Protein AF-A0A8X8AYX3-F1 (afdb_monomer_lite)

Organism: Brassica carinata (NCBI:txid52824)

Secondary structure (DSSP, 8-state):
------PEEEEE-SSSPPGGGTT-SSEEEEEEES-S-B-PPS---S-SEEEEES-PBTTTTHHHHHHHHT-TT--EEEEES--TTT-TT--EEE-TT--EEEEE----S---S--EEE-TT--EEEEE-PPPS-----

Radius of gyration: 15.81 Å; chains: 1; bounding box: 46×40×41 Å

InterPro domains:
  IPR013101 Phosphate response ubiquitin E3 ligase 1-like, LRR [PF07723] (47-72)
  IPR050232 F-box/LRR-repeat protein 13/AtMIF1-like [PTHR31900] (2-136)

Structure (mmCIF, N/CA/C/O backbone):
data_AF-A0A8X8AYX3-F1
#
_entry.id   AF-A0A8X8AYX3-F1
#
loop_
_atom_site.group_PDB
_atom_site.id
_atom_site.type_symbol
_atom_site.label_atom_id
_atom_site.label_alt_id
_atom_site.label_comp_id
_atom_site.label_asym_id
_atom_site.label_entity_id
_atom_site.label_seq_id
_atom_site.pdbx_PDB_ins_code
_atom_site.Cartn_x
_atom_site.Cartn_y
_atom_site.Cartn_z
_atom_site.occupancy
_atom_site.B_iso_or_equiv
_atom_site.auth_seq_id
_atom_site.auth_comp_id
_atom_site.auth_asym_id
_atom_site.auth_atom_id
_atom_site.pdbx_PDB_model_num
ATOM 1 N N . MET A 1 1 ? -32.912 10.186 16.368 1.00 36.91 1 MET A N 1
ATOM 2 C CA . MET A 1 1 ? -31.671 9.423 16.617 1.00 36.91 1 MET A CA 1
ATOM 3 C C . MET A 1 1 ? -31.210 8.826 15.295 1.00 36.91 1 MET A C 1
ATOM 5 O O . MET A 1 1 ? -31.750 7.813 14.886 1.00 36.91 1 MET A O 1
ATOM 9 N N . SER A 1 2 ? -30.258 9.466 14.619 1.00 36.56 2 SER A N 1
ATOM 10 C CA . SER A 1 2 ? -29.450 8.848 13.562 1.00 36.56 2 SER A CA 1
ATOM 11 C C . SER A 1 2 ? -28.017 9.326 13.784 1.00 36.56 2 SER A C 1
ATOM 13 O O . SER A 1 2 ? -27.666 10.452 13.443 1.00 36.56 2 SER A O 1
ATOM 15 N N . ARG A 1 3 ? -27.219 8.509 14.476 1.00 41.81 3 ARG A N 1
ATOM 16 C CA . ARG A 1 3 ? -25.765 8.676 14.510 1.00 41.81 3 ARG A CA 1
ATOM 17 C C . ARG A 1 3 ? -25.266 8.238 13.136 1.00 41.81 3 ARG A C 1
ATOM 19 O O . ARG A 1 3 ? -25.122 7.046 12.906 1.00 41.81 3 ARG A O 1
ATOM 26 N N . GLY A 1 4 ? -25.142 9.187 12.213 1.00 43.09 4 GLY A N 1
ATOM 27 C CA . GLY A 1 4 ? -24.338 8.986 11.016 1.00 43.09 4 GLY A CA 1
ATOM 28 C C . GLY A 1 4 ? -22.885 9.092 11.444 1.00 43.09 4 GLY A C 1
ATOM 29 O O . GLY A 1 4 ? -22.505 10.107 12.026 1.00 43.09 4 GLY A O 1
ATOM 30 N N . ASP A 1 5 ? -22.114 8.028 11.251 1.00 53.12 5 ASP A N 1
ATOM 31 C CA . ASP A 1 5 ? -20.665 8.090 11.381 1.00 53.12 5 ASP A CA 1
ATOM 32 C C . ASP A 1 5 ? -20.166 9.071 10.317 1.00 53.12 5 ASP A C 1
ATOM 34 O O . ASP A 1 5 ? -20.265 8.809 9.121 1.00 53.12 5 ASP A O 1
ATOM 38 N N . SER A 1 6 ? -19.728 10.253 10.746 1.00 56.00 6 SER A N 1
ATOM 39 C CA . SER A 1 6 ? -19.098 11.220 9.856 1.00 56.00 6 SER A CA 1
ATOM 40 C C . SER A 1 6 ? -17.778 10.621 9.376 1.00 56.00 6 SER A C 1
ATOM 42 O O . SER A 1 6 ? -16.809 10.575 10.136 1.00 56.00 6 SER A O 1
ATOM 44 N N . GLU A 1 7 ? -17.760 10.113 8.146 1.00 63.41 7 GLU A N 1
ATOM 45 C CA . GLU A 1 7 ? -16.551 9.604 7.507 1.00 63.41 7 GLU A CA 1
ATOM 46 C C . GLU A 1 7 ? -15.600 10.782 7.274 1.00 63.41 7 GLU A C 1
ATOM 48 O O . GLU A 1 7 ? -15.939 11.743 6.582 1.00 63.41 7 GLU A O 1
ATOM 53 N N . LEU A 1 8 ? -14.432 10.750 7.918 1.00 68.69 8 LEU A N 1
ATOM 54 C CA . LEU A 1 8 ? -13.379 11.724 7.660 1.00 68.69 8 LEU A CA 1
ATOM 55 C C . LEU A 1 8 ? -12.499 11.170 6.536 1.00 68.69 8 LEU A C 1
ATOM 57 O O . LEU A 1 8 ? -11.922 10.090 6.685 1.00 68.69 8 LEU A O 1
ATOM 61 N N . GLU A 1 9 ? -12.423 11.909 5.432 1.00 74.50 9 GLU A N 1
ATOM 62 C CA . GLU A 1 9 ? -11.443 11.705 4.368 1.00 74.50 9 GLU A CA 1
ATOM 63 C C . GLU A 1 9 ? -10.351 12.766 4.510 1.00 74.50 9 GLU A C 1
ATOM 65 O O . GLU A 1 9 ? -10.647 13.947 4.712 1.00 74.50 9 GLU A O 1
ATOM 70 N N . LEU A 1 10 ? -9.090 12.355 4.415 1.00 73.25 10 LEU A N 1
ATOM 71 C CA . LEU A 1 10 ? -7.954 13.269 4.435 1.00 73.25 10 LEU A CA 1
ATOM 72 C C . LEU A 1 10 ? -7.117 13.061 3.176 1.00 73.25 10 LEU A C 1
ATOM 74 O O . LEU A 1 10 ? -6.739 11.928 2.900 1.00 73.25 10 LEU A O 1
ATOM 78 N N . SER A 1 11 ? -6.824 14.145 2.456 1.00 76.25 11 SER A N 1
ATOM 79 C CA . SER A 1 11 ? -5.870 14.174 1.343 1.00 76.25 11 SER A CA 1
ATOM 80 C C . SER A 1 11 ? -4.676 15.023 1.752 1.00 76.25 11 SER A C 1
ATOM 82 O O . SER A 1 11 ? -4.871 16.169 2.161 1.00 76.25 11 SER A O 1
ATOM 84 N N . VAL A 1 12 ? -3.465 14.475 1.677 1.00 70.81 12 VAL A N 1
ATOM 85 C CA . VAL A 1 12 ? -2.241 15.194 2.066 1.00 70.81 12 VAL A CA 1
ATOM 86 C C . VAL A 1 12 ? -1.237 15.180 0.930 1.00 70.81 12 VAL A C 1
ATOM 88 O O . VAL A 1 12 ? -0.994 14.120 0.363 1.00 70.81 12 VAL A O 1
ATOM 91 N N . SER A 1 13 ? -0.674 16.358 0.649 1.00 69.94 13 SER A N 1
ATOM 92 C CA . SER A 1 13 ? 0.330 16.583 -0.394 1.00 69.94 13 SER A CA 1
ATOM 93 C C . SER A 1 13 ? 1.682 17.104 0.096 1.00 69.94 13 SER A C 1
ATOM 95 O O . SER A 1 13 ? 2.624 17.148 -0.679 1.00 69.94 13 SER A O 1
ATOM 97 N N . ASP A 1 14 ? 1.796 17.490 1.371 1.00 64.19 14 ASP A N 1
ATOM 98 C CA . ASP A 1 14 ? 3.027 18.029 1.964 1.00 64.19 14 ASP A CA 1
ATOM 99 C C . ASP A 1 14 ? 3.367 17.291 3.270 1.00 64.19 14 ASP A C 1
ATOM 101 O O . ASP A 1 14 ? 2.491 17.049 4.108 1.00 64.19 14 ASP A O 1
ATOM 105 N N . TYR A 1 15 ? 4.647 16.951 3.457 1.00 64.25 15 TYR A N 1
ATOM 106 C CA . TYR A 1 15 ? 5.148 16.170 4.594 1.00 64.25 15 TYR A CA 1
ATOM 107 C C . TYR A 1 15 ? 6.027 17.003 5.536 1.00 64.25 15 TYR A C 1
ATOM 109 O O . TYR A 1 15 ? 6.720 17.918 5.083 1.00 64.25 15 TYR A O 1
ATOM 117 N N . PRO A 1 16 ? 6.034 16.702 6.853 1.00 59.81 16 PRO A N 1
ATOM 118 C CA . PRO A 1 16 ? 5.500 15.504 7.516 1.00 59.81 16 PRO A CA 1
ATOM 119 C C . PRO A 1 16 ? 4.024 15.591 7.937 1.00 59.81 16 PRO A C 1
ATOM 121 O O . PRO A 1 16 ? 3.507 16.651 8.284 1.00 59.81 16 PRO A O 1
ATOM 124 N N . LEU A 1 17 ? 3.362 14.431 7.971 1.00 65.25 17 LEU A N 1
ATOM 125 C CA . LEU A 1 17 ? 1.993 14.292 8.467 1.00 65.25 17 LEU A CA 1
ATOM 126 C C . LEU A 1 17 ? 1.917 14.569 9.981 1.00 65.25 17 LEU A C 1
ATOM 128 O O . LEU A 1 17 ? 2.693 13.979 10.740 1.00 65.25 17 LEU A O 1
ATOM 132 N N . PRO A 1 18 ? 0.962 15.398 10.444 1.00 63.62 18 PRO A N 1
ATOM 133 C CA . PRO A 1 18 ? 0.679 15.557 11.865 1.00 63.62 18 PRO A CA 1
ATOM 134 C C . PRO A 1 18 ? 0.409 14.201 12.545 1.00 63.62 18 PRO A C 1
ATOM 136 O O . PRO A 1 18 ? -0.439 13.442 12.060 1.00 63.62 18 PRO A O 1
ATOM 139 N N . PRO A 1 19 ? 1.065 13.885 13.680 1.00 64.75 19 PRO A N 1
ATOM 140 C CA . PRO A 1 19 ? 0.853 12.633 14.407 1.00 64.75 19 PRO A CA 1
ATOM 141 C C . PRO A 1 19 ? -0.613 12.376 14.779 1.00 64.75 19 PRO A C 1
ATOM 143 O O . PRO A 1 19 ? -1.047 11.235 14.917 1.00 64.75 19 PRO A O 1
ATOM 146 N N . GLU A 1 20 ? -1.393 13.444 14.941 1.00 65.56 20 GLU A N 1
ATOM 147 C CA . GLU A 1 20 ? -2.791 13.422 15.361 1.00 65.56 20 GLU A CA 1
ATOM 148 C C . GLU A 1 20 ? -3.708 12.722 14.350 1.00 65.56 20 GLU A C 1
ATOM 150 O O . GLU A 1 20 ? -4.753 12.193 14.736 1.00 65.56 20 GLU A O 1
ATOM 155 N N . ILE A 1 21 ? -3.311 12.672 13.074 1.00 64.88 21 ILE A N 1
ATOM 156 C CA . ILE A 1 21 ? -4.058 11.980 12.015 1.00 64.88 21 ILE A CA 1
ATOM 157 C C . ILE A 1 21 ? -4.109 10.476 12.302 1.00 64.88 21 ILE A C 1
ATOM 159 O O . ILE A 1 21 ? -5.151 9.848 12.114 1.00 64.88 21 ILE A O 1
ATOM 163 N N . PHE A 1 22 ? -3.018 9.923 12.836 1.00 64.06 22 PHE A N 1
ATOM 164 C CA . PHE A 1 22 ? -2.866 8.497 13.133 1.00 64.06 22 PHE A CA 1
ATOM 165 C C . PHE A 1 22 ? -3.676 8.045 14.355 1.00 64.06 22 PHE A C 1
ATOM 167 O O . PHE A 1 22 ? -4.014 6.877 14.506 1.00 64.06 22 PHE A O 1
ATOM 174 N N . VAL A 1 23 ? -4.081 8.985 15.211 1.00 64.50 23 VAL A N 1
ATOM 175 C CA . VAL A 1 23 ? -4.867 8.701 16.425 1.00 64.50 23 VAL A CA 1
ATOM 176 C C . VAL A 1 23 ? -6.380 8.825 16.171 1.00 64.50 23 VAL A C 1
ATOM 178 O O . VAL A 1 23 ? -7.206 8.544 17.049 1.00 64.50 23 VAL A O 1
ATOM 181 N N . SER A 1 24 ? -6.782 9.237 14.966 1.00 65.31 24 SER A N 1
ATOM 182 C CA . SER A 1 24 ? -8.184 9.476 14.637 1.00 65.31 24 SER A CA 1
ATOM 183 C C . SER A 1 24 ? -8.996 8.177 14.593 1.00 65.31 24 SER A C 1
ATOM 185 O O . SER A 1 24 ? -8.740 7.262 13.815 1.00 65.31 24 SER A O 1
ATOM 187 N N . LYS A 1 25 ? -10.050 8.102 15.416 1.00 70.00 25 LYS A N 1
ATOM 188 C CA . LYS A 1 25 ? -10.978 6.953 15.451 1.00 70.00 25 LYS A CA 1
ATOM 189 C C . LYS A 1 25 ? -12.057 7.003 14.368 1.00 70.00 25 LYS A C 1
ATOM 191 O O . LYS A 1 25 ? -12.791 6.027 14.223 1.00 70.00 25 LYS A O 1
ATOM 196 N N . THR A 1 26 ? -12.181 8.132 13.676 1.00 72.38 26 THR A N 1
ATOM 197 C CA . THR A 1 26 ? -13.221 8.403 12.671 1.00 72.38 26 THR A CA 1
ATOM 198 C C . THR A 1 26 ? -12.666 8.461 11.250 1.00 72.38 26 THR A C 1
ATOM 200 O O . THR A 1 26 ? -13.439 8.561 10.301 1.00 72.38 26 THR A O 1
ATOM 203 N N . LEU A 1 27 ? -11.340 8.412 11.091 1.00 75.31 27 LEU A N 1
ATOM 204 C CA . LEU A 1 27 ? -10.691 8.388 9.787 1.00 75.31 27 LEU A CA 1
ATOM 205 C C . LEU A 1 27 ? -10.847 6.993 9.170 1.00 75.31 27 LEU A C 1
ATOM 207 O O . LEU A 1 27 ? -10.229 6.030 9.622 1.00 75.31 27 LEU A O 1
ATOM 211 N N . LEU A 1 28 ? -11.713 6.884 8.161 1.00 85.12 28 LEU A N 1
ATOM 212 C CA . LEU A 1 28 ? -11.965 5.631 7.441 1.00 85.12 28 LEU A CA 1
ATOM 213 C C . LEU A 1 28 ? -11.234 5.581 6.103 1.00 85.12 28 LEU A C 1
ATOM 215 O O . LEU A 1 28 ? -10.876 4.486 5.661 1.00 85.12 28 LEU A O 1
ATOM 219 N N . LYS A 1 29 ? -10.996 6.744 5.490 1.00 88.62 29 LYS A N 1
ATOM 220 C CA . LYS A 1 29 ? -10.282 6.872 4.226 1.00 88.62 29 LYS A CA 1
ATOM 221 C C . LYS A 1 29 ? -9.120 7.849 4.362 1.00 88.62 29 LYS A C 1
ATOM 223 O O . LYS A 1 29 ? -9.294 8.972 4.831 1.00 88.62 29 LYS A O 1
ATOM 228 N N . LEU A 1 30 ? -7.949 7.419 3.914 1.00 87.06 30 LEU A N 1
ATOM 229 C CA . LEU A 1 30 ? -6.747 8.240 3.829 1.00 87.06 30 LEU A CA 1
ATOM 230 C C . LEU A 1 30 ? -6.267 8.253 2.376 1.00 87.06 30 LEU A C 1
ATOM 232 O O . LEU A 1 30 ? -6.043 7.187 1.806 1.00 87.06 30 LEU A O 1
ATOM 236 N N . LYS A 1 31 ? -6.120 9.447 1.799 1.00 88.12 31 LYS A N 1
ATOM 237 C CA . LYS A 1 31 ? -5.481 9.687 0.505 1.00 88.12 31 LYS A CA 1
ATOM 238 C C . LYS A 1 31 ? -4.140 10.390 0.732 1.00 88.12 31 LYS A C 1
ATOM 240 O O . LYS A 1 31 ? -4.068 11.402 1.429 1.00 88.12 31 LYS A O 1
ATOM 245 N N . LEU A 1 32 ? -3.079 9.848 0.157 1.00 84.62 32 LEU A N 1
ATOM 246 C CA . LEU A 1 32 ? -1.733 10.416 0.165 1.00 84.62 32 LEU A CA 1
ATOM 247 C C . LEU A 1 32 ? -1.354 10.727 -1.282 1.00 84.62 32 LEU A C 1
ATOM 249 O O . LEU A 1 32 ? -1.470 9.847 -2.133 1.00 84.62 32 LEU A O 1
ATOM 253 N N . GLU A 1 33 ? -0.936 11.957 -1.564 1.00 83.88 33 GLU A N 1
ATOM 254 C CA . GLU A 1 33 ? -0.660 12.429 -2.923 1.00 83.88 33 GLU A CA 1
ATOM 255 C C . GLU A 1 33 ? 0.682 13.171 -2.980 1.00 83.88 33 GLU A C 1
ATOM 257 O O . GLU A 1 33 ? 1.019 13.883 -2.048 1.00 83.88 33 GLU A O 1
ATOM 262 N N . GLY A 1 34 ? 1.456 13.017 -4.054 1.00 67.69 34 GLY A N 1
ATOM 263 C CA . GLY A 1 34 ? 2.431 14.020 -4.513 1.00 67.69 34 GLY A CA 1
ATOM 264 C C . GLY A 1 34 ? 3.490 14.523 -3.522 1.00 67.69 34 GLY A C 1
ATOM 265 O O . GLY A 1 34 ? 3.779 15.718 -3.532 1.00 67.69 34 GLY A O 1
ATOM 266 N N . GLY A 1 35 ? 4.092 13.656 -2.703 1.00 65.94 35 GLY A N 1
ATOM 267 C CA . GLY A 1 35 ? 5.182 14.075 -1.819 1.00 65.94 35 GLY A CA 1
ATOM 268 C C . GLY A 1 35 ? 6.270 13.025 -1.603 1.00 65.94 35 GLY A C 1
ATOM 269 O O . GLY A 1 35 ? 6.030 11.820 -1.727 1.00 65.94 35 GLY A O 1
ATOM 270 N N . ASP A 1 36 ? 7.444 13.523 -1.216 1.00 60.22 36 ASP A N 1
ATOM 271 C CA . ASP A 1 36 ? 8.658 12.738 -0.997 1.00 60.22 36 ASP A CA 1
ATOM 272 C C . ASP A 1 36 ? 8.927 12.533 0.496 1.00 60.22 36 ASP A C 1
ATOM 274 O O . ASP A 1 36 ? 8.642 13.397 1.330 1.00 60.22 36 ASP A O 1
ATOM 278 N N . GLY A 1 37 ? 9.539 11.403 0.847 1.00 55.97 37 GLY A N 1
ATOM 279 C CA . GLY A 1 37 ? 10.086 11.215 2.191 1.00 55.97 37 GLY A CA 1
ATOM 280 C C . GLY A 1 37 ? 9.040 10.876 3.255 1.00 55.97 37 GLY A C 1
ATOM 281 O O . GLY A 1 37 ? 9.144 11.301 4.409 1.00 55.97 37 GLY A O 1
ATOM 282 N N . LEU A 1 38 ? 8.004 10.114 2.890 1.00 62.78 38 LEU A N 1
ATOM 283 C CA . LEU A 1 38 ? 6.980 9.696 3.844 1.00 62.78 38 LEU A CA 1
ATOM 284 C C . LEU A 1 38 ? 7.562 8.870 5.002 1.00 62.78 38 LEU A C 1
ATOM 286 O O . LEU A 1 38 ? 7.843 7.677 4.863 1.00 62.78 38 LEU A O 1
ATOM 290 N N . SER A 1 39 ? 7.644 9.488 6.180 1.00 56.91 39 SER A N 1
ATOM 291 C CA . SER A 1 39 ? 7.963 8.828 7.446 1.00 56.91 39 SER A CA 1
ATOM 292 C C . SER A 1 39 ? 6.717 8.778 8.332 1.00 56.91 39 SER A C 1
ATOM 294 O O . SER A 1 39 ? 6.387 9.693 9.083 1.00 56.91 39 SER A O 1
ATOM 296 N N . LEU A 1 40 ? 5.968 7.684 8.217 1.00 61.72 40 LEU A N 1
ATOM 297 C CA . LEU A 1 40 ? 4.762 7.483 9.012 1.00 61.72 40 LEU A CA 1
ATOM 298 C C . LEU A 1 40 ? 5.124 6.946 10.397 1.00 61.72 40 LEU A C 1
ATOM 300 O O . LEU A 1 40 ? 5.770 5.903 10.534 1.00 61.72 40 LEU A O 1
ATOM 304 N N . GLY A 1 41 ? 4.697 7.679 11.426 1.00 54.75 41 GLY A N 1
ATOM 305 C CA . GLY A 1 41 ? 4.685 7.201 12.803 1.00 54.75 41 GLY A CA 1
ATOM 306 C C . GLY A 1 41 ? 3.747 6.003 12.942 1.00 54.75 41 GLY A C 1
ATOM 307 O O . GLY A 1 41 ? 2.748 5.884 12.239 1.00 54.75 41 GLY A O 1
ATOM 308 N N . THR A 1 42 ? 4.104 5.074 13.820 1.00 62.88 42 THR A N 1
ATOM 309 C CA . THR A 1 42 ? 3.387 3.812 14.020 1.00 62.88 42 THR A CA 1
ATOM 310 C C . THR A 1 42 ? 1.923 4.009 14.433 1.00 62.88 42 THR A C 1
ATOM 312 O O . THR A 1 42 ? 1.648 4.803 15.328 1.00 62.88 42 THR A O 1
ATOM 315 N N . ASP A 1 43 ? 1.060 3.171 13.844 1.00 64.94 43 ASP A N 1
ATOM 316 C CA . ASP A 1 43 ? -0.377 2.967 14.106 1.00 64.94 43 ASP A CA 1
ATOM 317 C C . ASP A 1 43 ? -1.306 4.086 13.594 1.00 64.94 43 ASP A C 1
ATOM 319 O O . ASP A 1 43 ? -1.638 5.020 14.312 1.00 64.94 43 ASP A O 1
ATOM 323 N N . VAL A 1 44 ? -1.737 3.960 12.331 1.00 66.56 44 VAL A N 1
ATOM 324 C CA . VAL A 1 44 ? -2.606 4.894 11.581 1.00 66.56 44 VAL A CA 1
ATOM 325 C C . VAL A 1 44 ? -4.086 4.745 11.978 1.00 66.56 44 VAL A C 1
ATOM 327 O O . VAL A 1 44 ? -4.922 5.586 11.645 1.00 66.56 44 VAL A O 1
ATOM 330 N N . GLY A 1 45 ? -4.432 3.689 12.719 1.00 71.25 45 GLY A N 1
ATOM 331 C CA . GLY A 1 45 ? -5.755 3.505 13.308 1.00 71.25 45 GLY A CA 1
ATOM 332 C C . GLY A 1 45 ? -6.716 2.678 12.447 1.00 71.25 45 GLY A C 1
ATOM 333 O O . GLY A 1 45 ? -6.365 1.636 11.895 1.00 71.25 45 GLY A O 1
ATOM 334 N N . LYS A 1 46 ? -7.994 3.086 12.393 1.00 80.62 46 LYS A N 1
ATOM 335 C CA . LYS A 1 46 ? -9.101 2.298 11.805 1.00 80.62 46 LYS A CA 1
ATOM 336 C C . LYS A 1 46 ? -9.352 2.571 10.316 1.00 80.62 46 LYS A C 1
ATOM 338 O O . LYS A 1 46 ? -10.491 2.467 9.855 1.00 80.62 46 LYS A O 1
ATOM 343 N N . VAL A 1 47 ? -8.304 2.906 9.573 1.00 86.88 47 VAL A N 1
ATOM 344 C CA . VAL A 1 47 ? -8.415 3.172 8.138 1.00 86.88 47 VAL A CA 1
ATOM 345 C C . VAL A 1 47 ? -8.839 1.897 7.410 1.00 86.88 47 VAL A C 1
ATOM 347 O O . VAL A 1 47 ? -8.190 0.857 7.517 1.00 86.88 47 VAL A O 1
ATOM 350 N N . LYS A 1 48 ? -9.951 1.988 6.679 1.00 91.06 48 LYS A N 1
ATOM 351 C CA . LYS A 1 48 ? -10.494 0.917 5.834 1.00 91.06 48 LYS A CA 1
ATOM 352 C C . LYS A 1 48 ? -10.077 1.071 4.382 1.00 91.06 48 LYS A C 1
ATOM 354 O O . LYS A 1 48 ? -9.948 0.061 3.697 1.00 91.06 48 LYS A O 1
ATOM 359 N N . THR A 1 49 ? -9.860 2.304 3.940 1.00 92.44 49 THR A N 1
ATOM 360 C CA . THR A 1 49 ? -9.483 2.617 2.565 1.00 92.44 49 THR A CA 1
ATOM 361 C C . THR A 1 49 ? -8.232 3.481 2.562 1.00 92.44 49 THR A C 1
ATOM 363 O O . THR A 1 49 ? -8.225 4.568 3.137 1.00 92.44 49 THR A O 1
ATOM 366 N N . LEU A 1 50 ? -7.182 3.007 1.904 1.00 91.12 50 LEU A N 1
ATOM 367 C CA . LEU A 1 50 ? -5.937 3.741 1.716 1.00 91.12 50 LEU A CA 1
ATOM 368 C C . LEU A 1 50 ? -5.708 3.948 0.223 1.00 91.12 50 LEU A C 1
ATOM 370 O O . LEU A 1 50 ? -5.713 2.991 -0.548 1.00 91.12 50 LEU A O 1
ATOM 374 N N . GLU A 1 51 ? -5.513 5.196 -0.169 1.00 91.00 51 GLU A N 1
ATOM 375 C CA . GLU A 1 51 ? -5.230 5.602 -1.538 1.00 91.00 51 GLU A CA 1
ATOM 376 C C . GLU A 1 51 ? -3.896 6.342 -1.557 1.00 91.00 51 GLU A C 1
ATOM 378 O O . GLU A 1 51 ? -3.669 7.245 -0.752 1.00 91.00 51 GLU A O 1
ATOM 383 N N . ILE A 1 52 ? -2.987 5.912 -2.423 1.00 87.12 52 ILE A N 1
ATOM 384 C CA . ILE A 1 52 ? -1.638 6.460 -2.528 1.00 87.12 52 ILE A CA 1
ATOM 385 C C . ILE A 1 52 ? -1.388 6.769 -3.997 1.00 87.12 52 ILE A C 1
ATOM 387 O O . ILE A 1 52 ? -1.485 5.879 -4.845 1.00 87.12 52 ILE A O 1
ATOM 391 N N . GLU A 1 53 ? -1.058 8.021 -4.280 1.00 86.50 53 GLU A N 1
ATOM 392 C CA . GLU A 1 53 ? -0.880 8.539 -5.628 1.00 86.50 53 GLU A CA 1
ATOM 393 C C . GLU A 1 53 ? 0.432 9.320 -5.747 1.00 86.50 53 GLU A C 1
ATOM 395 O O . GLU A 1 53 ? 0.604 10.347 -5.099 1.00 86.50 53 GLU A O 1
ATOM 400 N N . SER A 1 54 ? 1.346 8.872 -6.609 1.00 81.00 54 SER A N 1
ATOM 401 C CA . SER A 1 54 ? 2.606 9.587 -6.894 1.00 81.00 54 SER A CA 1
ATOM 402 C C . SER A 1 54 ? 3.419 9.938 -5.632 1.00 81.00 54 SER A C 1
ATOM 404 O O . SER A 1 54 ? 3.868 11.068 -5.462 1.00 81.00 54 SER A O 1
ATOM 406 N N . VAL A 1 55 ? 3.552 8.983 -4.708 1.00 78.06 55 VAL A N 1
ATOM 407 C CA . VAL A 1 55 ? 4.249 9.160 -3.424 1.00 78.06 55 VAL A CA 1
ATOM 408 C C . VAL A 1 55 ? 5.541 8.348 -3.400 1.00 78.06 55 VAL A C 1
ATOM 410 O O . VAL A 1 55 ? 5.520 7.150 -3.700 1.00 78.06 55 VAL A O 1
ATOM 413 N N . GLU A 1 56 ? 6.634 8.968 -2.948 1.00 74.62 56 GLU A N 1
ATOM 414 C CA . GLU A 1 56 ? 7.913 8.295 -2.713 1.00 74.6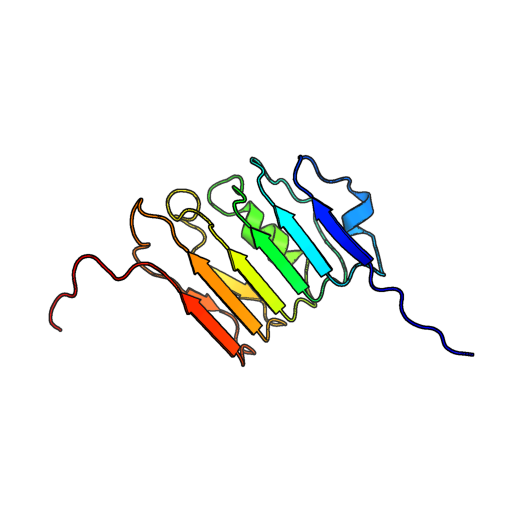2 56 GLU A CA 1
ATOM 415 C C . GLU A 1 56 ? 8.077 7.891 -1.233 1.00 74.62 56 GLU A C 1
ATOM 417 O O . GLU A 1 56 ? 7.957 8.704 -0.308 1.00 74.62 56 GLU A O 1
ATOM 422 N N . PHE A 1 57 ? 8.372 6.609 -0.993 1.00 71.75 57 PHE A N 1
ATOM 423 C CA . PHE A 1 57 ? 8.605 6.069 0.348 1.00 71.75 57 PHE A CA 1
ATOM 424 C C . PHE A 1 57 ? 10.096 6.008 0.682 1.00 71.75 57 PHE A C 1
ATOM 426 O O . PHE A 1 57 ? 10.898 5.501 -0.100 1.00 71.75 57 PHE A O 1
ATOM 433 N N . GLU A 1 58 ? 10.462 6.426 1.897 1.00 67.81 58 GLU A N 1
ATOM 434 C CA . GLU A 1 58 ? 11.842 6.312 2.372 1.00 67.81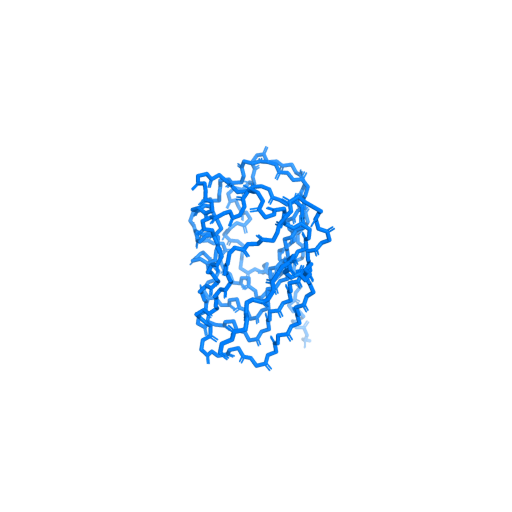 58 GLU A CA 1
ATOM 435 C C . GLU A 1 58 ? 12.299 4.857 2.546 1.00 67.81 58 GLU A C 1
ATOM 437 O O . GLU A 1 58 ? 11.522 3.951 2.879 1.00 67.81 58 GLU A O 1
ATOM 442 N N . GLY A 1 59 ? 13.618 4.675 2.427 1.00 68.81 59 GLY A N 1
ATOM 443 C CA . GLY A 1 59 ? 14.310 3.461 2.844 1.00 68.81 59 GLY A CA 1
ATOM 444 C C . GLY A 1 59 ? 13.961 2.249 1.995 1.00 68.81 59 GLY A C 1
ATOM 445 O O . GLY A 1 59 ? 13.716 1.189 2.566 1.00 68.81 59 GLY A O 1
ATOM 446 N N . ASP A 1 60 ? 13.907 2.414 0.669 1.00 68.94 60 ASP A N 1
ATOM 447 C CA . ASP A 1 60 ? 13.568 1.350 -0.275 1.00 68.94 60 ASP A CA 1
ATOM 448 C C . ASP A 1 60 ? 12.278 0.640 0.179 1.00 68.94 60 ASP A C 1
ATOM 450 O O . ASP A 1 60 ? 12.275 -0.551 0.499 1.00 68.94 60 ASP A O 1
ATOM 454 N N . GLY A 1 61 ? 11.170 1.370 0.301 1.00 68.38 61 GLY A N 1
ATOM 455 C CA . GLY A 1 61 ? 9.868 0.760 0.575 1.00 68.38 61 GLY A CA 1
ATOM 456 C C . GLY A 1 61 ? 9.592 0.321 2.020 1.00 68.38 61 GLY A C 1
ATOM 457 O O . GLY A 1 61 ? 8.457 -0.030 2.345 1.00 68.38 61 GLY A O 1
ATOM 458 N N . VAL A 1 62 ? 10.559 0.414 2.936 1.00 74.00 62 VAL A N 1
ATOM 459 C CA . VAL A 1 62 ? 10.312 0.163 4.371 1.00 74.00 62 VAL A CA 1
ATOM 460 C C . VAL A 1 62 ? 9.200 1.072 4.917 1.00 74.00 62 VAL A C 1
ATOM 462 O O . VAL A 1 62 ? 8.432 0.662 5.790 1.00 74.00 62 VAL A O 1
ATOM 465 N N . GLY A 1 63 ? 9.075 2.298 4.396 1.00 76.81 63 GLY A N 1
ATOM 466 C CA . GLY A 1 63 ? 7.974 3.205 4.736 1.00 76.81 63 GLY A CA 1
ATOM 467 C C . GLY A 1 63 ? 6.586 2.655 4.379 1.00 76.81 63 GLY A C 1
ATOM 468 O O . GLY A 1 63 ? 5.652 2.795 5.169 1.00 76.81 63 GLY A O 1
ATOM 469 N N . PHE A 1 64 ? 6.452 1.974 3.239 1.00 79.81 64 PHE A N 1
ATOM 470 C CA . PHE A 1 64 ? 5.177 1.419 2.777 1.00 79.81 64 PHE A CA 1
ATOM 471 C C . PHE A 1 64 ? 4.740 0.208 3.609 1.00 79.81 64 PHE A C 1
ATOM 473 O O . PHE A 1 64 ? 3.586 0.128 4.030 1.00 79.81 64 PHE A O 1
ATOM 480 N N . GLU A 1 65 ? 5.662 -0.702 3.939 1.00 80.44 65 GLU A N 1
ATOM 481 C CA . GLU A 1 65 ? 5.354 -1.827 4.834 1.00 80.44 65 GLU A CA 1
ATOM 482 C C . GLU A 1 65 ? 4.909 -1.339 6.219 1.00 80.44 65 GLU A C 1
ATOM 484 O O . GLU A 1 65 ? 3.931 -1.839 6.782 1.00 80.44 65 GLU A O 1
ATOM 489 N N . LYS A 1 66 ? 5.585 -0.311 6.753 1.00 79.56 66 LYS A N 1
ATOM 490 C CA . LYS A 1 66 ? 5.197 0.326 8.017 1.00 79.56 66 LYS A CA 1
ATOM 491 C C . LYS A 1 66 ? 3.802 0.941 7.933 1.00 79.56 66 LYS A C 1
ATOM 493 O O . LYS A 1 66 ? 3.008 0.718 8.847 1.00 79.56 66 LYS A O 1
ATOM 498 N N . LEU A 1 67 ? 3.483 1.642 6.844 1.00 81.56 67 LEU A N 1
ATOM 499 C CA . LEU A 1 67 ? 2.152 2.202 6.605 1.00 81.56 67 LEU A CA 1
ATOM 500 C C . LEU A 1 67 ? 1.070 1.118 6.625 1.00 81.56 67 LEU A C 1
ATOM 502 O O . LEU A 1 67 ? 0.099 1.241 7.369 1.00 81.56 67 LEU A O 1
ATOM 506 N N . LEU A 1 68 ? 1.259 0.031 5.871 1.00 84.56 68 LEU A N 1
ATOM 507 C CA . LEU A 1 68 ? 0.309 -1.084 5.849 1.00 84.56 68 LEU A CA 1
ATOM 508 C C . LEU A 1 68 ? 0.168 -1.744 7.226 1.00 84.56 68 LEU A C 1
ATOM 510 O O . LEU A 1 68 ? -0.948 -2.039 7.654 1.00 84.56 68 LEU A O 1
ATOM 514 N N . SER A 1 69 ? 1.277 -1.923 7.952 1.00 82.56 69 SER A N 1
ATOM 515 C CA . SER A 1 69 ? 1.259 -2.481 9.310 1.00 82.56 69 SER A CA 1
ATOM 516 C C . SER A 1 69 ? 0.495 -1.603 10.310 1.00 82.56 69 SER A C 1
ATOM 518 O O . SER A 1 69 ? -0.106 -2.123 11.249 1.00 82.56 69 SER A O 1
ATOM 520 N N . GLY A 1 70 ? 0.474 -0.286 10.080 1.00 81.56 70 GLY A N 1
ATOM 521 C CA . GLY A 1 70 ? -0.284 0.687 10.863 1.00 81.56 70 GLY A CA 1
ATOM 522 C C . GLY A 1 70 ? -1.777 0.743 10.531 1.00 81.56 70 GLY A C 1
ATOM 523 O O . GLY A 1 70 ? -2.514 1.419 11.242 1.00 81.56 70 GLY A O 1
ATOM 524 N N . CYS A 1 71 ? -2.236 0.036 9.493 1.00 85.69 71 CYS A N 1
ATOM 525 C CA . CYS A 1 71 ? -3.636 -0.024 9.068 1.00 85.69 71 CYS A CA 1
ATOM 526 C C . CYS A 1 71 ? -4.198 -1.453 9.238 1.00 85.69 71 CYS A C 1
ATOM 528 O O . CYS A 1 71 ? -4.533 -2.118 8.254 1.00 85.69 71 CYS A O 1
ATOM 530 N N . PRO A 1 72 ? -4.345 -1.974 10.471 1.00 85.94 72 PRO A N 1
ATOM 531 C CA . PRO A 1 72 ? -4.693 -3.380 10.700 1.00 85.94 72 PRO A CA 1
ATOM 532 C C . PRO A 1 72 ? -6.070 -3.789 10.149 1.00 85.94 72 PRO A C 1
ATOM 534 O O . PRO A 1 72 ? -6.310 -4.972 9.908 1.00 85.94 72 PRO A O 1
ATOM 537 N N . VAL A 1 73 ? -6.982 -2.838 9.926 1.00 89.81 73 VAL A N 1
ATOM 538 C CA . VAL A 1 73 ? -8.348 -3.077 9.420 1.00 89.81 73 VAL A CA 1
ATOM 539 C C . VAL A 1 73 ? -8.544 -2.655 7.958 1.00 89.81 73 VAL A C 1
ATOM 541 O O . VAL A 1 73 ? -9.684 -2.504 7.526 1.00 89.81 73 VAL A O 1
ATOM 544 N N . LEU A 1 74 ? -7.456 -2.468 7.207 1.00 92.19 74 LEU A N 1
ATOM 545 C CA . LEU A 1 74 ? -7.490 -2.038 5.811 1.00 92.19 74 LEU A CA 1
ATOM 546 C C . LEU A 1 74 ? -8.253 -3.033 4.923 1.00 92.19 74 LEU A C 1
ATOM 548 O O . LEU A 1 74 ? -7.840 -4.178 4.783 1.00 92.19 74 LEU A O 1
ATOM 552 N N . GLU A 1 75 ? -9.343 -2.597 4.293 1.00 94.88 75 GLU A N 1
ATOM 553 C CA . GLU A 1 75 ? -10.182 -3.418 3.411 1.00 94.88 75 GLU A CA 1
ATOM 554 C C . GLU A 1 75 ? -9.931 -3.121 1.920 1.00 94.88 75 GLU A C 1
ATOM 556 O O . GLU A 1 75 ? -10.039 -4.032 1.092 1.00 94.88 75 GLU A O 1
ATOM 561 N N . GLU A 1 76 ? -9.582 -1.878 1.571 1.00 95.50 76 GLU A N 1
ATOM 562 C CA . GLU A 1 76 ? -9.326 -1.416 0.201 1.00 95.50 76 GLU A CA 1
ATOM 563 C C . GLU A 1 76 ? -8.013 -0.622 0.111 1.00 95.50 76 GLU A C 1
ATOM 565 O O . GLU A 1 76 ? -7.784 0.312 0.876 1.00 95.50 76 GLU A O 1
ATOM 570 N N . LEU A 1 77 ? -7.160 -0.999 -0.843 1.00 93.56 77 LEU A N 1
ATOM 571 C CA . LEU A 1 77 ? -5.896 -0.333 -1.150 1.00 93.56 77 LEU A CA 1
ATOM 572 C C . LEU A 1 77 ? -5.885 0.073 -2.623 1.00 93.56 77 LEU A C 1
ATOM 574 O O . LEU A 1 77 ? -6.125 -0.763 -3.499 1.00 93.56 77 LEU A O 1
ATOM 578 N N . VAL A 1 78 ? -5.595 1.344 -2.883 1.00 92.50 78 VAL A N 1
ATOM 579 C CA . VAL A 1 78 ? -5.495 1.922 -4.224 1.00 92.50 78 VAL A CA 1
ATOM 580 C C . VAL A 1 78 ? -4.112 2.542 -4.383 1.00 92.50 78 VAL A C 1
ATOM 582 O O . VAL A 1 78 ? -3.709 3.387 -3.589 1.00 92.50 78 VAL A O 1
ATOM 585 N N . LEU A 1 79 ? -3.385 2.084 -5.394 1.00 88.06 79 LEU A N 1
ATOM 586 C CA . LEU A 1 79 ? -2.014 2.472 -5.701 1.00 88.06 79 LEU A CA 1
ATOM 587 C C . LEU A 1 79 ? -1.989 3.049 -7.118 1.00 88.06 79 LEU A C 1
ATOM 589 O O . LEU A 1 79 ? -2.356 2.345 -8.060 1.00 88.06 79 LEU A O 1
ATOM 593 N N . VAL A 1 80 ? -1.595 4.314 -7.263 1.00 87.06 80 VAL A N 1
ATOM 594 C CA . VAL A 1 80 ? -1.618 5.049 -8.538 1.00 87.06 80 VAL A CA 1
ATOM 595 C C . VAL A 1 80 ? -0.274 5.731 -8.778 1.00 87.06 80 VAL A C 1
ATOM 597 O O . VAL A 1 80 ? 0.235 6.424 -7.900 1.00 87.06 80 VAL A O 1
ATOM 600 N N . ASN A 1 81 ? 0.293 5.558 -9.972 1.00 81.31 81 ASN A N 1
ATOM 601 C CA . ASN A 1 81 ? 1.499 6.255 -10.440 1.00 81.31 81 ASN A CA 1
ATOM 602 C C . ASN A 1 81 ? 2.679 6.175 -9.462 1.00 81.31 81 ASN A C 1
ATOM 604 O O . ASN A 1 81 ? 3.402 7.139 -9.230 1.00 81.31 81 ASN A O 1
ATOM 608 N N . LEU A 1 82 ? 2.863 4.999 -8.869 1.00 74.62 82 LEU A N 1
ATOM 609 C CA . LEU A 1 82 ? 3.986 4.719 -7.987 1.00 74.62 82 LEU A CA 1
ATOM 610 C C . LEU A 1 82 ? 5.134 4.239 -8.870 1.00 74.62 82 LEU A C 1
ATOM 612 O O . LEU A 1 82 ? 5.101 3.112 -9.366 1.00 74.62 82 LEU A O 1
ATOM 616 N N . GLY A 1 83 ? 6.093 5.123 -9.142 1.00 66.25 83 GLY A N 1
ATOM 617 C CA . GLY A 1 83 ? 7.198 4.822 -10.047 1.00 66.25 83 GLY A CA 1
ATOM 618 C C . GLY A 1 83 ? 8.013 3.621 -9.569 1.00 66.25 83 GLY A C 1
ATOM 619 O O . GLY A 1 83 ? 8.472 3.559 -8.423 1.00 66.25 83 GLY A O 1
ATOM 620 N N . TRP A 1 84 ? 8.198 2.625 -10.440 1.00 65.62 84 TRP A N 1
ATOM 621 C CA . TRP A 1 84 ? 8.835 1.350 -10.077 1.00 65.62 84 TRP A CA 1
ATOM 622 C C . TRP A 1 84 ? 10.291 1.500 -9.640 1.00 65.62 84 TRP A C 1
ATOM 624 O O . TRP A 1 84 ? 10.824 0.667 -8.904 1.00 65.62 84 TRP A O 1
ATOM 634 N N . GLU A 1 85 ? 10.952 2.561 -10.085 1.00 60.28 85 GLU A N 1
ATOM 635 C CA . GLU A 1 85 ? 12.338 2.850 -9.756 1.00 60.28 85 GLU A CA 1
ATOM 636 C C . GLU A 1 85 ? 12.570 3.166 -8.277 1.00 60.28 85 GLU A C 1
ATOM 638 O O . GLU A 1 85 ? 13.652 2.832 -7.777 1.00 60.28 85 GLU A O 1
ATOM 643 N N . HIS A 1 86 ? 11.540 3.682 -7.601 1.00 55.88 86 HIS A N 1
ATOM 644 C CA . HIS A 1 86 ? 11.475 3.950 -6.163 1.00 55.88 86 HIS A CA 1
ATOM 645 C C . HIS A 1 86 ? 10.825 2.792 -5.378 1.00 55.88 86 HIS A C 1
ATOM 647 O O . HIS A 1 86 ? 10.931 2.708 -4.157 1.00 55.88 86 HIS A O 1
ATOM 653 N N . TRP A 1 87 ? 10.207 1.837 -6.086 1.00 62.00 87 TRP A N 1
ATOM 654 C CA . TRP A 1 87 ? 9.509 0.671 -5.526 1.00 62.00 87 TRP A CA 1
ATOM 655 C C . TRP A 1 87 ? 10.291 -0.651 -5.678 1.00 62.00 87 TRP A C 1
ATOM 657 O O . TRP A 1 87 ? 9.746 -1.745 -5.506 1.00 62.00 87 TRP A O 1
ATOM 667 N N . LYS A 1 88 ? 11.588 -0.597 -6.008 1.00 54.72 88 LYS A N 1
ATOM 668 C CA . LYS A 1 88 ? 12.407 -1.771 -6.397 1.00 54.72 88 LYS A CA 1
ATOM 669 C C . LYS A 1 88 ? 12.432 -2.922 -5.383 1.00 54.72 88 LYS A C 1
ATOM 671 O O . LYS A 1 88 ? 12.630 -4.073 -5.768 1.00 54.72 88 LYS A O 1
ATOM 676 N N . SER A 1 89 ? 12.250 -2.623 -4.107 1.00 52.62 89 SER A N 1
ATOM 677 C CA . SER A 1 89 ? 12.247 -3.557 -2.969 1.00 52.62 89 SER A CA 1
ATOM 678 C C . SER A 1 89 ? 10.845 -3.882 -2.448 1.00 52.62 89 SER A C 1
ATOM 680 O O . SER A 1 89 ? 10.666 -4.874 -1.749 1.00 52.62 89 SER A O 1
ATOM 682 N N . CYS A 1 90 ? 9.848 -3.067 -2.792 1.00 54.56 90 CYS A N 1
ATOM 683 C CA . CYS A 1 90 ? 8.564 -3.010 -2.101 1.00 54.56 90 CYS A CA 1
ATOM 684 C C . CYS A 1 90 ? 7.442 -3.757 -2.838 1.00 54.56 90 CYS A C 1
ATOM 686 O O . CYS A 1 90 ? 6.256 -3.610 -2.552 1.00 54.56 90 CYS A O 1
ATOM 688 N N . CYS A 1 91 ? 7.809 -4.597 -3.808 1.00 61.12 91 CYS A N 1
ATOM 689 C CA . CYS A 1 91 ? 6.899 -5.338 -4.687 1.00 61.12 91 CYS A CA 1
ATOM 690 C C . CYS A 1 91 ? 6.095 -6.451 -3.972 1.00 61.12 91 CYS A C 1
ATOM 692 O O . CYS A 1 91 ? 5.646 -7.404 -4.614 1.00 61.12 91 CYS A O 1
ATOM 694 N N . SER A 1 92 ? 5.942 -6.362 -2.650 1.00 71.38 92 SER A N 1
ATOM 695 C CA . SER A 1 92 ? 5.152 -7.257 -1.818 1.00 71.38 92 SER A CA 1
ATOM 696 C C . SER A 1 92 ? 4.127 -6.444 -1.037 1.00 71.38 92 SER A C 1
ATOM 698 O O . SER A 1 92 ? 4.466 -5.709 -0.113 1.00 71.38 92 SER A O 1
ATOM 700 N N . VAL A 1 93 ? 2.852 -6.593 -1.389 1.00 78.94 93 VAL A N 1
ATOM 701 C CA . VAL A 1 93 ? 1.754 -6.114 -0.541 1.00 78.94 93 VAL A CA 1
ATOM 702 C C . VAL A 1 93 ? 1.368 -7.255 0.391 1.00 78.94 93 VAL A C 1
ATOM 704 O O . VAL A 1 93 ? 0.941 -8.306 -0.086 1.00 78.94 93 VAL A O 1
ATOM 707 N N . SER A 1 94 ? 1.484 -7.052 1.706 1.00 82.00 94 SER A N 1
ATOM 708 C CA . SER A 1 94 ? 1.025 -8.013 2.717 1.00 82.00 94 SER A CA 1
ATOM 709 C C . SER A 1 94 ? 0.056 -7.341 3.683 1.00 82.00 94 SER A C 1
ATOM 711 O O . SER A 1 94 ? 0.414 -6.433 4.430 1.00 82.00 94 SER A O 1
ATOM 713 N N . ALA A 1 95 ? -1.204 -7.769 3.637 1.00 85.31 95 ALA A N 1
ATOM 714 C CA . ALA A 1 95 ? -2.268 -7.265 4.497 1.00 85.31 95 ALA A CA 1
ATOM 715 C C . ALA A 1 95 ? -3.397 -8.299 4.581 1.00 85.31 95 ALA A C 1
ATOM 717 O O . ALA A 1 95 ? -4.119 -8.552 3.617 1.00 85.31 95 ALA A O 1
ATOM 718 N N . LYS A 1 96 ? -3.574 -8.910 5.758 1.00 87.75 96 LYS A N 1
ATOM 719 C CA . LYS A 1 96 ? -4.586 -9.963 5.955 1.00 87.75 96 LYS A CA 1
ATOM 720 C C . LYS A 1 96 ? -6.017 -9.438 5.894 1.00 87.75 96 LYS A C 1
ATOM 722 O O . LYS A 1 96 ? -6.914 -10.198 5.556 1.00 87.75 96 LYS A O 1
ATOM 727 N N . SER A 1 97 ? -6.249 -8.183 6.253 1.00 91.38 97 SER A N 1
ATOM 728 C CA . SER A 1 97 ? -7.569 -7.546 6.204 1.00 91.38 97 SER A CA 1
ATOM 729 C C . SER A 1 97 ? -7.975 -7.123 4.791 1.00 91.38 97 SER A C 1
ATOM 731 O O . SER A 1 97 ? -9.165 -6.913 4.550 1.00 91.38 97 SER A O 1
ATOM 733 N N . LEU A 1 98 ? -7.020 -7.060 3.855 1.00 94.56 98 LEU A N 1
ATOM 734 C CA . LEU A 1 98 ? -7.239 -6.501 2.531 1.00 94.56 98 LEU A CA 1
ATOM 735 C C . LEU A 1 98 ? -8.152 -7.391 1.689 1.00 94.56 98 LEU A C 1
ATOM 737 O O . LEU A 1 98 ? -7.909 -8.587 1.526 1.00 94.56 98 LEU A O 1
ATOM 741 N N . ARG A 1 99 ? -9.197 -6.780 1.125 1.00 95.56 99 ARG A N 1
ATOM 742 C CA . ARG A 1 99 ? -10.206 -7.443 0.288 1.00 95.56 99 ARG A CA 1
ATOM 743 C C . ARG A 1 99 ? -10.200 -6.927 -1.142 1.00 95.56 99 ARG A C 1
ATOM 745 O O . ARG A 1 99 ? -10.528 -7.691 -2.050 1.00 95.56 99 ARG A O 1
ATOM 752 N N . LYS A 1 100 ? -9.821 -5.665 -1.353 1.00 96.44 100 LYS A N 1
ATOM 753 C CA . LYS A 1 100 ? -9.687 -5.066 -2.681 1.00 96.44 100 LYS A CA 1
ATOM 754 C C . LYS A 1 100 ? -8.329 -4.405 -2.852 1.00 96.44 100 LYS A C 1
ATOM 756 O O . LYS A 1 100 ? -7.914 -3.624 -2.001 1.00 96.44 100 LYS A O 1
ATOM 761 N N . LEU A 1 101 ? -7.691 -4.686 -3.978 1.00 93.00 101 LEU A N 1
ATOM 762 C CA . LEU A 1 101 ? -6.450 -4.056 -4.393 1.00 93.00 101 LEU A CA 1
ATOM 763 C C . LEU A 1 101 ? -6.629 -3.493 -5.796 1.00 93.00 101 LEU A C 1
ATOM 765 O O . LEU A 1 101 ? -7.053 -4.211 -6.703 1.00 93.00 101 LEU A O 1
ATOM 769 N N . LYS A 1 102 ? -6.298 -2.217 -5.958 1.00 92.25 102 LYS A N 1
ATOM 770 C CA . LYS A 1 102 ? -6.177 -1.568 -7.255 1.00 92.25 102 LYS A CA 1
ATOM 771 C C . LYS A 1 102 ? -4.762 -1.046 -7.416 1.00 92.25 102 LYS A C 1
ATOM 773 O O . LYS A 1 102 ? -4.259 -0.367 -6.525 1.00 92.25 102 LYS A O 1
ATOM 778 N N . PHE A 1 103 ? -4.138 -1.374 -8.532 1.00 86.62 103 PHE A N 1
ATOM 779 C CA . PHE A 1 103 ? -2.791 -0.953 -8.862 1.00 86.62 103 PHE A CA 1
ATOM 7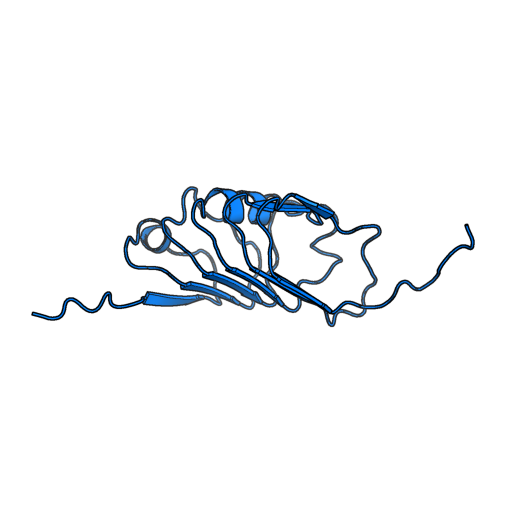80 C C . PHE A 1 103 ? -2.773 -0.425 -10.292 1.00 86.62 103 PHE A C 1
ATOM 782 O O . PHE A 1 103 ? -3.106 -1.157 -11.224 1.00 86.62 103 PHE A O 1
ATOM 789 N N . PHE A 1 104 ? -2.386 0.835 -10.452 1.00 86.00 104 PHE A N 1
ATOM 790 C CA . PHE A 1 104 ? -2.271 1.507 -11.737 1.00 86.00 104 PHE A CA 1
ATOM 791 C C . PHE A 1 104 ? -0.898 2.167 -11.821 1.00 86.00 104 PHE A C 1
ATOM 793 O O . PHE A 1 104 ? -0.618 3.121 -11.097 1.00 86.00 104 PHE A O 1
ATOM 800 N N . CYS A 1 105 ? -0.037 1.654 -12.692 1.00 77.56 105 CYS A N 1
ATOM 801 C CA . CYS A 1 105 ? 1.252 2.257 -12.992 1.00 77.56 105 CYS A CA 1
ATOM 802 C C . CYS A 1 105 ? 1.286 2.665 -14.466 1.00 77.56 105 CYS A C 1
ATOM 804 O O . CYS A 1 105 ? 1.169 1.817 -15.353 1.00 77.56 105 CYS A O 1
ATOM 806 N N . GLU A 1 106 ? 1.431 3.965 -14.720 1.00 69.75 106 GLU A N 1
ATOM 807 C CA . GLU A 1 106 ? 1.620 4.522 -16.067 1.00 69.75 106 GLU A CA 1
ATOM 808 C C . GLU A 1 106 ? 3.100 4.800 -16.385 1.00 69.75 106 GLU A C 1
ATOM 810 O O . GLU A 1 106 ? 3.424 5.363 -17.431 1.00 69.75 106 GLU A O 1
ATOM 815 N N . ASP A 1 107 ? 4.011 4.403 -15.493 1.00 64.81 107 ASP A N 1
ATOM 816 C CA . ASP A 1 107 ? 5.392 4.862 -15.528 1.00 64.81 107 ASP A CA 1
ATOM 817 C C . ASP A 1 107 ? 6.253 4.138 -16.580 1.00 64.81 107 ASP A C 1
ATOM 819 O O . ASP A 1 107 ? 6.222 2.910 -16.722 1.00 64.81 107 ASP A O 1
ATOM 823 N N . ASN A 1 108 ? 7.041 4.906 -17.337 1.00 58.75 108 ASN A N 1
ATOM 824 C CA . ASN A 1 108 ? 7.780 4.434 -18.515 1.00 58.75 108 ASN A CA 1
ATOM 825 C C . ASN A 1 108 ? 9.196 3.922 -18.195 1.00 58.75 108 ASN A C 1
ATOM 827 O O . ASN A 1 108 ? 9.835 3.311 -19.064 1.00 58.75 108 ASN A O 1
ATOM 831 N N . ASP A 1 109 ? 9.676 4.118 -16.963 1.00 61.81 109 ASP A N 1
ATOM 832 C CA . ASP A 1 109 ? 11.072 3.865 -16.572 1.00 61.81 109 ASP A CA 1
ATOM 833 C C . ASP A 1 109 ? 11.405 2.398 -16.243 1.00 61.81 109 ASP A C 1
ATOM 835 O O . ASP A 1 109 ? 12.530 2.028 -15.892 1.00 61.81 109 ASP A O 1
ATOM 839 N N . GLY A 1 110 ? 10.470 1.504 -16.563 1.00 59.34 110 GLY A N 1
ATOM 840 C CA . GLY A 1 110 ? 10.701 0.073 -16.697 1.00 59.34 110 GLY A CA 1
ATOM 841 C C . GLY A 1 110 ? 9.996 -0.758 -15.638 1.00 59.34 110 GLY A C 1
ATOM 842 O O . GLY A 1 110 ? 9.753 -0.337 -14.517 1.00 59.34 110 GLY A O 1
ATOM 843 N N . ASN A 1 111 ? 9.672 -1.985 -16.027 1.00 62.22 111 ASN A N 1
ATOM 844 C CA . ASN A 1 111 ? 8.815 -2.844 -15.225 1.00 62.22 111 ASN A CA 1
ATOM 845 C C . ASN A 1 111 ? 9.608 -3.531 -14.107 1.00 62.22 111 ASN A C 1
ATOM 847 O O . ASN A 1 111 ? 10.791 -3.862 -14.293 1.00 62.22 111 ASN A O 1
ATOM 851 N N . PRO A 1 112 ? 8.951 -3.852 -12.984 1.00 64.69 112 PRO A N 1
ATOM 852 C CA . PRO A 1 112 ? 9.556 -4.629 -11.921 1.00 64.69 112 PRO A CA 1
ATOM 853 C C . PRO A 1 112 ? 9.879 -6.032 -12.439 1.00 64.69 112 PRO A C 1
ATOM 855 O O . PRO A 1 112 ? 9.235 -6.567 -13.344 1.00 64.69 112 PRO A O 1
ATOM 858 N N . LYS A 1 113 ? 10.882 -6.675 -11.835 1.00 64.38 113 LYS A N 1
ATOM 859 C CA . LYS A 1 113 ? 11.208 -8.072 -12.170 1.00 64.38 113 LYS A CA 1
ATOM 860 C C . LYS A 1 113 ? 10.091 -9.036 -11.763 1.00 64.38 113 LYS A C 1
ATOM 862 O O . LYS A 1 113 ? 9.914 -10.062 -12.413 1.00 64.38 113 LYS A O 1
ATOM 867 N N . SER A 1 114 ? 9.382 -8.724 -10.682 1.00 68.69 114 SER A N 1
ATOM 868 C CA . SER A 1 114 ? 8.289 -9.527 -10.141 1.00 68.69 114 SER A CA 1
ATOM 869 C C . SER A 1 114 ? 7.445 -8.696 -9.183 1.00 68.69 114 SER A C 1
ATOM 871 O O . SER A 1 114 ? 8.003 -7.917 -8.415 1.00 68.69 114 SER A O 1
ATOM 873 N N . VAL A 1 115 ? 6.137 -8.944 -9.171 1.00 70.50 115 VAL A N 1
ATOM 874 C CA . VAL A 1 115 ? 5.190 -8.409 -8.184 1.00 70.50 115 VAL A CA 1
ATOM 875 C C . VAL A 1 115 ? 4.554 -9.583 -7.448 1.00 70.50 115 VAL A C 1
ATOM 877 O O . VAL A 1 115 ? 4.236 -10.604 -8.062 1.00 70.50 115 VAL A O 1
ATOM 880 N N . SER A 1 116 ? 4.402 -9.459 -6.133 1.00 77.00 116 SER A N 1
ATOM 881 C CA . SER A 1 116 ? 3.826 -10.485 -5.266 1.00 77.00 116 SER A CA 1
ATOM 882 C C . SER A 1 116 ? 2.794 -9.885 -4.315 1.00 77.00 116 SER A C 1
ATOM 884 O O . SER A 1 116 ? 2.924 -8.748 -3.864 1.00 77.00 116 SER A O 1
ATOM 886 N N . PHE A 1 117 ? 1.758 -10.662 -4.011 1.00 81.19 117 PHE A N 1
ATOM 887 C CA . PHE A 1 117 ? 0.682 -10.260 -3.112 1.00 81.19 117 PHE A CA 1
ATOM 888 C C . PHE A 1 117 ? 0.487 -11.355 -2.060 1.00 81.19 117 PHE A C 1
ATOM 890 O O . PHE A 1 117 ? 0.081 -12.468 -2.392 1.00 81.19 117 PHE A O 1
ATOM 897 N N . ASP A 1 118 ? 0.780 -11.041 -0.800 1.00 84.62 118 ASP A N 1
ATOM 898 C CA . ASP A 1 118 ? 0.528 -11.898 0.363 1.00 84.62 118 ASP A CA 1
ATOM 899 C C . ASP A 1 118 ? -0.728 -11.412 1.104 1.00 84.62 118 ASP A C 1
ATOM 901 O O . ASP A 1 118 ? -0.711 -10.919 2.235 1.00 84.62 118 ASP A O 1
ATOM 905 N N . THR A 1 119 ? -1.853 -11.469 0.396 1.00 86.81 119 THR A N 1
ATOM 906 C CA . THR A 1 119 ? -3.153 -10.952 0.837 1.00 86.81 119 THR A CA 1
ATOM 907 C C . THR A 1 119 ? -4.196 -12.069 0.717 1.00 86.81 119 THR A C 1
ATOM 909 O O . THR A 1 119 ? -4.989 -12.105 -0.221 1.00 86.81 119 THR A O 1
ATOM 912 N N . PRO A 1 120 ? -4.222 -13.034 1.660 1.00 88.25 120 PRO A N 1
ATOM 913 C CA . PRO A 1 120 ? -4.993 -14.276 1.511 1.00 88.25 120 PRO A CA 1
ATOM 914 C C . PRO A 1 120 ? -6.514 -14.075 1.436 1.00 88.25 120 PRO A C 1
ATOM 916 O O . PRO A 1 120 ? -7.227 -14.977 1.009 1.00 88.25 120 PRO A O 1
ATOM 919 N N . ASN A 1 121 ? -7.012 -12.908 1.854 1.00 92.69 121 ASN A N 1
ATOM 920 C CA . ASN A 1 121 ? -8.432 -12.553 1.827 1.00 92.69 121 ASN A CA 1
ATOM 921 C C . ASN A 1 121 ? -8.804 -11.625 0.654 1.00 92.69 121 ASN A C 1
ATOM 923 O O . ASN A 1 121 ? -9.920 -11.097 0.624 1.00 92.69 121 ASN A O 1
ATOM 927 N N . LEU A 1 122 ? -7.893 -11.425 -0.307 1.00 93.81 122 LEU A N 1
ATOM 928 C CA . LEU A 1 12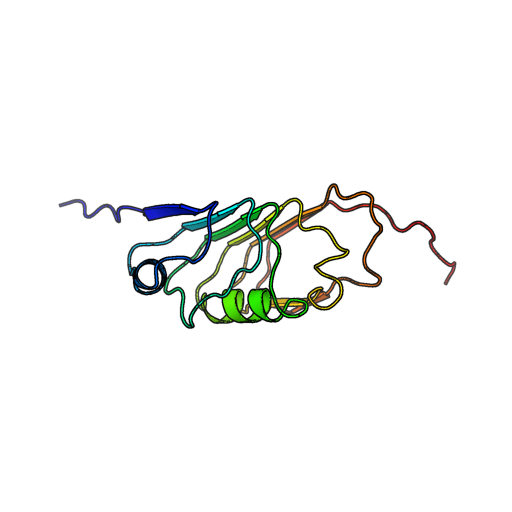2 ? -8.135 -10.597 -1.481 1.00 93.81 122 LEU A CA 1
ATOM 929 C C . LEU A 1 122 ? -9.210 -11.239 -2.369 1.00 93.81 122 LEU A C 1
ATOM 931 O O . LEU A 1 122 ? -9.067 -12.371 -2.825 1.00 93.81 122 LEU A O 1
ATOM 935 N N . VAL A 1 123 ? -10.288 -10.500 -2.629 1.00 96.31 123 VAL A N 1
ATOM 936 C CA . VAL A 1 123 ? -11.406 -10.944 -3.483 1.00 96.31 123 VAL A CA 1
ATOM 937 C C . VAL A 1 123 ? -11.536 -10.124 -4.765 1.00 96.31 123 VAL A C 1
ATOM 939 O O . VAL A 1 123 ? -12.264 -10.521 -5.671 1.00 96.31 123 VAL A O 1
ATOM 942 N N . TYR A 1 124 ? -10.849 -8.984 -4.846 1.00 95.75 124 TYR A N 1
ATOM 943 C CA . TYR A 1 124 ? -10.840 -8.107 -6.011 1.00 95.75 124 TYR A CA 1
ATOM 944 C C . TYR A 1 124 ? -9.424 -7.596 -6.268 1.00 95.75 124 TYR A C 1
ATOM 946 O O . TYR A 1 124 ? -8.811 -7.005 -5.377 1.00 95.75 124 TYR A O 1
ATOM 954 N N . LEU A 1 125 ? -8.941 -7.802 -7.491 1.00 92.06 125 LEU A N 1
ATOM 955 C CA . LEU A 1 125 ? -7.685 -7.260 -7.986 1.00 92.06 125 LEU A CA 1
ATOM 956 C C . LEU A 1 125 ? -7.949 -6.545 -9.308 1.00 92.06 125 LEU A C 1
ATOM 958 O O . LEU A 1 125 ? -8.429 -7.155 -10.261 1.00 92.06 125 LEU A O 1
ATOM 962 N N . GLU A 1 126 ? -7.593 -5.272 -9.356 1.00 92.00 126 GLU A N 1
ATOM 963 C CA . GLU A 1 126 ? -7.495 -4.491 -10.580 1.00 92.00 126 GLU A CA 1
ATOM 964 C C . GLU A 1 126 ? -6.037 -4.085 -10.747 1.00 92.00 126 GLU A C 1
ATOM 966 O O . GLU A 1 126 ? -5.446 -3.494 -9.845 1.00 92.00 126 GLU A O 1
ATOM 971 N N . TYR A 1 127 ? -5.435 -4.481 -11.862 1.00 85.88 127 TYR A N 1
ATOM 972 C CA . TYR A 1 127 ? -4.011 -4.300 -12.102 1.00 85.88 127 TYR A CA 1
ATOM 973 C C . TYR A 1 127 ? -3.804 -3.791 -13.522 1.00 85.88 127 TYR A C 1
ATOM 975 O O . TYR A 1 127 ? -4.179 -4.460 -14.487 1.00 85.88 127 TYR A O 1
ATOM 983 N N . SER A 1 128 ? -3.196 -2.618 -13.631 1.00 83.88 128 SER A N 1
ATOM 984 C CA . SER A 1 128 ? -2.747 -2.013 -14.874 1.00 83.88 128 SER A CA 1
ATOM 985 C C . SER A 1 128 ? -1.293 -1.604 -14.704 1.00 83.88 128 SER A C 1
ATOM 987 O O . SER A 1 128 ? -0.957 -0.837 -13.806 1.00 83.88 128 SER A O 1
ATOM 989 N N .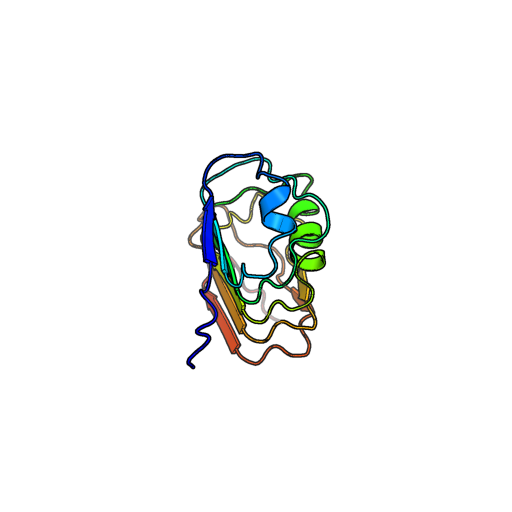 ASP A 1 129 ? -0.433 -2.139 -15.556 1.00 76.88 129 ASP A N 1
ATOM 990 C CA . ASP A 1 129 ? 0.999 -1.865 -15.562 1.00 76.88 129 ASP A CA 1
ATOM 991 C C . ASP A 1 129 ? 1.531 -2.094 -16.975 1.00 76.88 129 ASP A C 1
ATOM 993 O O . ASP A 1 129 ? 0.885 -2.737 -17.816 1.00 76.88 129 ASP A O 1
ATOM 997 N N . ASN A 1 130 ? 2.736 -1.605 -17.229 1.00 73.31 130 ASN A N 1
ATOM 998 C CA . ASN A 1 130 ? 3.415 -1.829 -18.485 1.00 73.31 130 ASN A CA 1
ATOM 999 C C . ASN A 1 130 ? 3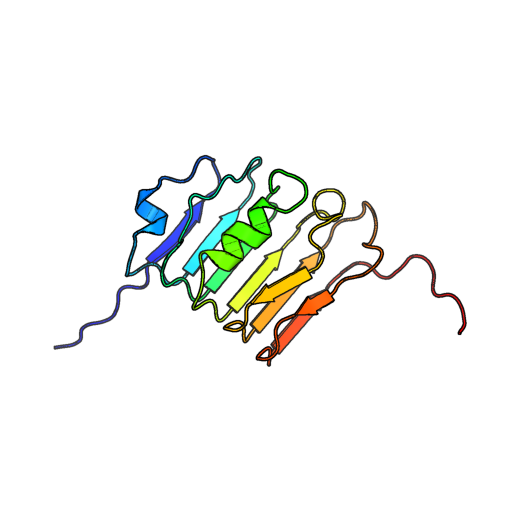.755 -3.319 -18.671 1.00 73.31 130 ASN A C 1
ATOM 1001 O O . ASN A 1 130 ? 4.166 -4.041 -17.761 1.00 73.31 130 ASN A O 1
ATOM 1005 N N . ILE A 1 131 ? 3.584 -3.812 -19.899 1.00 66.56 131 ILE A N 1
ATOM 1006 C CA . ILE A 1 131 ? 3.903 -5.198 -20.275 1.00 66.56 131 ILE A CA 1
ATOM 1007 C C . ILE A 1 131 ? 5.412 -5.422 -20.346 1.00 66.56 131 ILE A C 1
ATOM 1009 O O . ILE A 1 131 ? 6.165 -4.543 -20.772 1.00 66.56 131 ILE A O 1
ATOM 1013 N N . ALA A 1 132 ? 5.870 -6.607 -19.924 1.00 64.12 132 ALA A N 1
ATOM 1014 C CA . ALA A 1 132 ? 7.291 -6.938 -19.899 1.00 64.12 132 ALA A CA 1
ATOM 1015 C C . ALA A 1 132 ? 7.911 -6.774 -21.294 1.00 64.12 132 ALA A C 1
ATOM 1017 O O . ALA A 1 132 ? 7.383 -7.273 -22.287 1.00 64.12 132 ALA A O 1
ATOM 1018 N N . LYS A 1 133 ? 9.091 -6.141 -21.372 1.00 60.62 133 LYS A N 1
ATOM 1019 C CA . LYS A 1 133 ? 9.807 -5.950 -22.650 1.00 60.62 133 LYS A CA 1
ATOM 1020 C C . LYS A 1 133 ? 10.129 -7.275 -23.362 1.00 60.62 133 LYS A C 1
ATOM 1022 O O . LYS A 1 133 ? 10.369 -7.269 -24.567 1.00 60.62 133 LYS A O 1
ATOM 1027 N N . LYS A 1 134 ? 10.192 -8.402 -22.637 1.00 59.34 134 LYS A N 1
ATOM 1028 C CA . LYS A 1 134 ? 10.483 -9.739 -23.180 1.00 59.34 134 LYS A CA 1
ATOM 1029 C C . LYS A 1 134 ? 9.739 -10.832 -22.410 1.00 59.34 134 LYS A C 1
ATOM 1031 O O . LYS A 1 134 ? 9.707 -10.802 -21.186 1.00 59.34 134 LYS A O 1
ATOM 1036 N N . TYR A 1 135 ? 9.268 -11.843 -23.142 1.00 64.50 135 TYR A N 1
ATOM 1037 C CA . TYR A 1 135 ? 8.694 -13.080 -22.605 1.00 64.50 135 TYR A CA 1
ATOM 1038 C C . TYR A 1 135 ? 9.523 -14.273 -23.103 1.00 64.50 135 TYR A C 1
ATOM 1040 O O . TYR A 1 135 ? 9.367 -14.681 -24.258 1.00 64.50 135 TYR A O 1
ATOM 1048 N N . PRO A 1 136 ? 10.468 -14.802 -22.305 1.00 64.25 136 PRO A N 1
ATOM 1049 C CA . PRO A 1 136 ? 11.202 -15.997 -22.695 1.00 64.25 136 PRO A CA 1
ATOM 1050 C C . PRO A 1 136 ? 10.235 -17.181 -22.816 1.00 64.25 136 PRO A C 1
ATOM 1052 O O . PRO A 1 136 ? 9.336 -17.347 -21.994 1.00 64.25 136 PRO A O 1
ATOM 1055 N N . ARG A 1 137 ? 10.407 -17.987 -23.868 1.00 56.00 137 ARG A N 1
ATOM 1056 C CA . ARG A 1 137 ? 9.658 -19.240 -24.023 1.00 56.00 137 ARG A CA 1
ATOM 1057 C C . ARG A 1 137 ? 10.076 -20.202 -22.911 1.00 56.00 137 ARG A C 1
ATOM 1059 O O . ARG A 1 137 ? 11.276 -20.360 -22.687 1.00 56.00 137 ARG A O 1
ATOM 1066 N N . VAL A 1 138 ? 9.086 -20.800 -22.251 1.00 55.31 138 VAL A N 1
ATOM 1067 C CA . VAL A 1 138 ? 9.250 -21.890 -21.277 1.00 55.31 138 VAL A CA 1
ATOM 1068 C C . VAL A 1 138 ? 9.128 -23.220 -22.004 1.00 55.31 138 VAL A C 1
ATOM 1070 O O . VAL A 1 138 ? 8.229 -23.312 -22.872 1.00 55.31 138 VAL A O 1
#

pLDDT: mean 74.01, std 13.65, range [36.56, 96.44]

Sequence (138 aa):
MSRGDSELELSVSDYPLPPEIFVSKTLLKLKLEGGDGLSLGTDVGKVKTLEIESVEFEGDGVGFEKLLSGCPVLEELVLVNLGWEHWKSCCSVSAKSLRKLKFFCEDNDGNPKSVSFDTPNLVYLEYSDNIAKKYPRV

Foldseek 3Di:
DDPDLPADEDEDADDDDDLVQQVDQSHQEYEYEHDEAHDDDAASYAHQEYAYENYAYPDLQPNVVRVLNNHLQHAYYHAYQDAVVRNQPVLEAAHQNYAEYEHAHPDDPFDHPDHYYNHVNHNYYHDHDDDHPDDDDD